Protein AF-A0A7V3V056-F1 (afdb_monomer)

Structure (mmCIF, N/CA/C/O backbone):
data_AF-A0A7V3V056-F1
#
_entry.id   AF-A0A7V3V056-F1
#
loop_
_atom_site.group_PDB
_atom_site.id
_atom_site.typ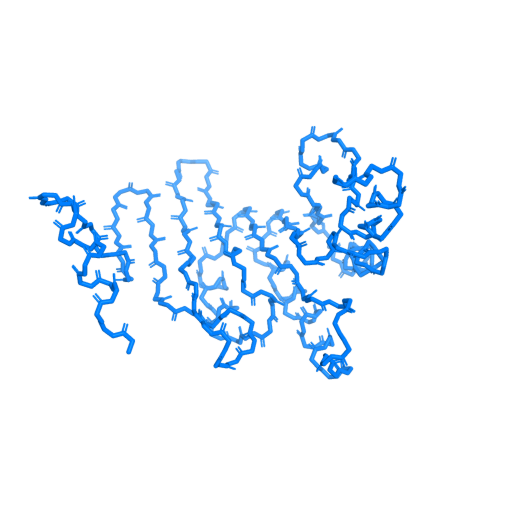e_symbol
_atom_site.label_atom_id
_atom_site.label_alt_id
_atom_site.label_comp_id
_atom_site.label_asym_id
_atom_site.label_entity_id
_atom_site.label_seq_id
_atom_site.pdbx_PDB_ins_code
_atom_site.Cartn_x
_atom_site.Cartn_y
_atom_site.Cartn_z
_atom_site.occupancy
_atom_site.B_iso_or_equiv
_atom_site.auth_seq_id
_atom_site.auth_comp_id
_atom_site.auth_asym_id
_atom_site.auth_atom_id
_atom_site.pdbx_PDB_model_num
ATOM 1 N N . MET A 1 1 ? -5.177 26.235 -9.710 1.00 52.81 1 MET A N 1
ATOM 2 C CA . MET A 1 1 ? -5.852 24.921 -9.641 1.00 52.81 1 MET A CA 1
ATOM 3 C C . MET A 1 1 ? -7.268 25.001 -9.030 1.00 52.81 1 MET A C 1
ATOM 5 O O . MET A 1 1 ? -7.849 23.958 -8.790 1.00 52.81 1 MET A O 1
ATOM 9 N N . ASN A 1 2 ? -7.865 26.197 -8.842 1.00 59.44 2 ASN A N 1
ATOM 10 C CA . ASN A 1 2 ? -9.148 26.345 -8.123 1.00 59.44 2 ASN A CA 1
ATOM 11 C C . ASN A 1 2 ? -10.426 26.234 -8.976 1.00 59.44 2 ASN A C 1
ATOM 13 O O . ASN A 1 2 ? -11.446 25.851 -8.425 1.00 59.44 2 ASN A O 1
ATOM 17 N N . TYR A 1 3 ? -10.397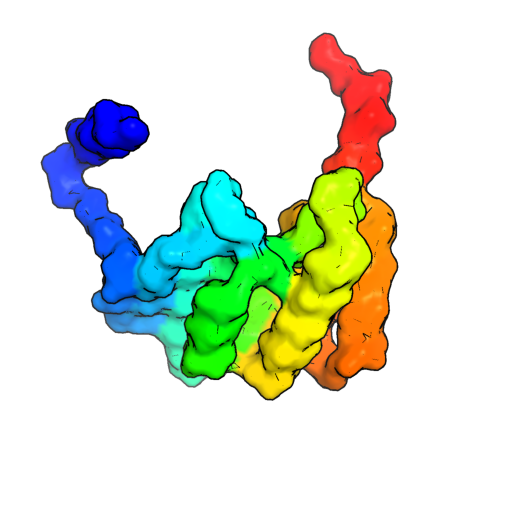 26.513 -10.285 1.00 58.00 3 TYR A N 1
ATOM 18 C CA . TYR A 1 3 ? -11.632 26.595 -11.090 1.00 58.00 3 TYR A CA 1
ATOM 19 C C . TYR A 1 3 ? -12.376 25.258 -11.243 1.00 58.00 3 TYR A C 1
ATOM 21 O O . TYR A 1 3 ? -13.578 25.191 -11.011 1.00 58.00 3 TYR A O 1
ATOM 29 N N . ARG A 1 4 ? -11.660 24.166 -11.542 1.00 74.75 4 ARG A N 1
ATOM 30 C CA . ARG A 1 4 ? -12.299 22.861 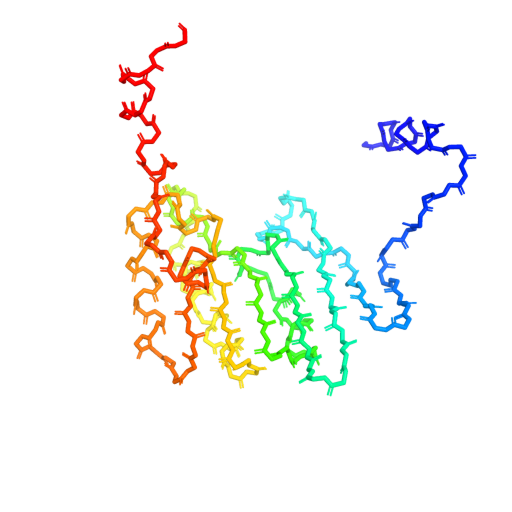-11.793 1.00 74.75 4 ARG A CA 1
ATOM 31 C C . ARG A 1 4 ? -12.878 22.201 -10.544 1.00 74.75 4 ARG A C 1
ATOM 33 O O . ARG A 1 4 ? -13.859 21.480 -10.650 1.00 74.75 4 ARG A O 1
ATOM 40 N N . TYR A 1 5 ? -12.283 22.435 -9.372 1.00 75.69 5 TYR A N 1
ATOM 41 C CA . TYR A 1 5 ? -12.834 21.934 -8.111 1.00 75.69 5 TYR A CA 1
ATOM 42 C C . TYR A 1 5 ? -14.157 22.631 -7.786 1.00 75.69 5 TYR A C 1
ATOM 44 O O . TYR A 1 5 ? -15.132 21.954 -7.486 1.00 75.69 5 TYR A O 1
ATOM 52 N N . SER A 1 6 ? -14.220 23.962 -7.903 1.00 75.44 6 SER A N 1
ATOM 53 C CA . SER A 1 6 ? -15.468 24.700 -7.679 1.00 75.44 6 SER A CA 1
ATOM 54 C C . SER A 1 6 ? -16.556 24.348 -8.692 1.00 75.44 6 SER A C 1
ATOM 56 O O . SER A 1 6 ? -17.706 24.223 -8.295 1.00 75.44 6 SER A O 1
ATOM 58 N N . GLU A 1 7 ? -16.204 24.149 -9.967 1.00 82.38 7 GLU A N 1
ATOM 59 C CA . GLU A 1 7 ? -17.145 23.682 -10.998 1.00 82.38 7 GLU A CA 1
ATOM 60 C C . GLU A 1 7 ? -17.661 22.278 -10.674 1.00 82.38 7 GLU A C 1
ATOM 62 O O . GLU A 1 7 ? -18.866 22.070 -10.638 1.00 82.38 7 GLU A O 1
ATOM 67 N N . PHE A 1 8 ? -16.766 21.339 -10.342 1.00 80.31 8 PHE A N 1
ATOM 68 C CA . PHE A 1 8 ? -17.156 19.993 -9.922 1.00 80.31 8 PHE A CA 1
ATOM 69 C C . PHE A 1 8 ? -18.081 20.033 -8.708 1.00 80.31 8 PHE A C 1
ATOM 71 O O . PHE A 1 8 ? -19.100 19.363 -8.710 1.00 80.31 8 PHE A O 1
ATOM 78 N N . VAL A 1 9 ? -17.767 20.842 -7.692 1.00 79.38 9 VAL A N 1
ATOM 79 C CA . VAL A 1 9 ? -18.612 20.983 -6.500 1.00 79.38 9 VAL A CA 1
ATOM 80 C C . VAL A 1 9 ? -19.978 21.575 -6.840 1.00 79.38 9 VAL A C 1
ATOM 82 O O . VAL A 1 9 ? -20.977 21.131 -6.285 1.00 79.38 9 VAL A O 1
ATOM 85 N N . ALA A 1 10 ? -20.033 22.538 -7.762 1.00 80.81 10 ALA A N 1
ATOM 86 C CA . ALA A 1 10 ? -21.275 23.177 -8.184 1.00 80.81 10 ALA A CA 1
ATOM 87 C C . ALA A 1 10 ? -22.236 22.221 -8.917 1.00 80.81 10 ALA A C 1
ATOM 89 O O . ALA A 1 10 ? -23.445 22.437 -8.857 1.00 80.81 10 ALA A O 1
ATOM 90 N N . GLU A 1 11 ? -21.732 21.148 -9.541 1.00 84.88 11 GLU A N 1
ATOM 91 C CA . GLU A 1 11 ? -22.566 20.082 -10.125 1.00 84.88 11 GLU A CA 1
ATOM 92 C C . GLU A 1 11 ? -23.304 19.251 -9.057 1.00 84.88 11 GLU A C 1
ATOM 94 O O . GLU A 1 11 ? -24.318 18.613 -9.346 1.00 84.88 11 GLU A O 1
ATOM 99 N N . PHE A 1 12 ? -22.841 19.259 -7.801 1.00 80.44 12 PHE A N 1
ATOM 100 C CA . PHE A 1 12 ? -23.492 18.539 -6.707 1.00 80.44 12 PHE A CA 1
ATOM 101 C C . PHE A 1 12 ? -24.327 19.500 -5.861 1.00 80.44 12 PHE A C 1
ATOM 103 O O . PHE A 1 12 ? -23.816 20.289 -5.072 1.00 80.44 12 PHE A O 1
ATOM 110 N N . ALA A 1 13 ? -25.649 19.377 -5.971 1.00 63.03 13 ALA A N 1
ATOM 111 C CA . ALA A 1 13 ? -26.617 20.344 -5.456 1.00 63.03 13 ALA A CA 1
ATOM 112 C C . ALA A 1 13 ? -26.615 20.610 -3.928 1.00 63.03 13 ALA A C 1
ATOM 114 O O . ALA A 1 13 ? -27.355 21.496 -3.509 1.00 63.03 13 ALA A O 1
ATOM 115 N N . SER A 1 14 ? -25.873 19.867 -3.081 1.00 63.09 14 SER A N 1
ATOM 116 C CA . SER A 1 14 ? -25.711 20.158 -1.623 1.00 63.09 14 SER A CA 1
ATOM 117 C C . SER A 1 14 ? -24.950 19.112 -0.774 1.00 63.09 14 SER A C 1
ATOM 119 O O . SER A 1 14 ? -24.905 19.260 0.444 1.00 63.09 14 SER A O 1
ATOM 121 N N . GLN A 1 15 ? -24.354 18.051 -1.334 1.00 69.88 15 GLN A N 1
ATOM 122 C CA . GLN A 1 15 ? -23.966 16.865 -0.533 1.00 69.88 15 GLN A CA 1
ATOM 123 C C . GLN A 1 15 ? -22.477 16.485 -0.568 1.00 69.88 15 GLN A C 1
ATOM 125 O O . GLN A 1 15 ? -22.131 15.332 -0.323 1.00 69.88 15 GLN A O 1
ATOM 130 N N . ILE A 1 16 ? -21.573 17.420 -0.866 1.00 80.38 16 ILE A N 1
ATOM 131 C CA . ILE A 1 16 ? -20.137 17.112 -0.797 1.00 80.38 16 ILE A CA 1
ATOM 132 C C . ILE A 1 16 ? -19.645 17.279 0.637 1.00 80.38 16 ILE A C 1
ATOM 134 O O . ILE A 1 16 ? -19.592 18.386 1.169 1.00 80.38 16 ILE A O 1
ATOM 138 N N . ILE A 1 17 ? -19.241 16.161 1.235 1.00 83.50 17 ILE A N 1
ATOM 139 C CA . ILE A 1 17 ? -18.534 16.127 2.513 1.00 83.50 17 ILE A CA 1
ATOM 140 C C . ILE A 1 17 ? -17.037 16.235 2.226 1.00 83.50 17 ILE A C 1
ATOM 142 O O . ILE A 1 17 ? -16.478 15.465 1.443 1.00 83.50 17 ILE A O 1
ATOM 146 N N . ILE A 1 18 ? -16.377 17.198 2.866 1.00 87.12 18 ILE A N 1
ATOM 147 C CA . ILE A 1 18 ? -14.922 17.325 2.802 1.00 87.12 18 ILE A CA 1
ATOM 148 C C . ILE A 1 18 ? -14.308 16.293 3.742 1.00 87.12 18 ILE A C 1
ATOM 150 O O . ILE A 1 18 ? -14.462 16.387 4.954 1.00 87.12 18 ILE A O 1
ATOM 154 N N . ALA A 1 19 ? -13.601 15.320 3.169 1.00 91.12 19 ALA A N 1
ATOM 155 C CA . ALA A 1 19 ? -13.035 14.201 3.915 1.00 91.12 19 ALA A CA 1
ATOM 156 C C . ALA A 1 19 ? -11.646 14.477 4.538 1.00 91.12 19 ALA A C 1
ATOM 158 O O . ALA A 1 19 ? -11.123 13.614 5.230 1.00 91.12 19 ALA A O 1
ATOM 159 N N . ASP A 1 20 ? -11.024 15.649 4.333 1.00 93.19 20 ASP A N 1
ATOM 160 C CA . ASP A 1 20 ? -9.742 15.999 4.984 1.00 93.19 20 ASP A CA 1
ATOM 161 C C . ASP A 1 20 ? -9.893 15.957 6.510 1.00 93.19 20 ASP A C 1
ATOM 163 O O . ASP A 1 20 ? -10.601 16.787 7.084 1.00 93.19 20 ASP A O 1
ATOM 167 N N . ARG A 1 21 ? -9.232 14.981 7.152 1.00 94.88 21 ARG A N 1
ATOM 168 C CA . ARG A 1 21 ? -9.303 14.735 8.606 1.00 94.88 21 ARG A CA 1
ATOM 169 C C . ARG A 1 21 ? -10.726 14.528 9.125 1.00 94.88 21 ARG A C 1
ATOM 171 O O . ARG A 1 21 ? -11.023 14.844 10.277 1.00 94.88 21 ARG A O 1
ATOM 178 N N . HIS A 1 22 ? -11.610 14.026 8.274 1.00 95.44 22 HIS A N 1
ATOM 179 C CA . HIS A 1 22 ? -12.988 13.765 8.648 1.00 95.44 22 HIS A CA 1
ATOM 180 C C . HIS A 1 22 ? -13.123 12.426 9.375 1.00 95.44 22 HIS A C 1
ATOM 182 O O . HIS A 1 22 ? -12.449 11.454 9.030 1.00 95.44 22 HIS A O 1
ATOM 188 N N . THR A 1 23 ? -14.042 12.360 10.337 1.00 96.00 23 THR A N 1
ATOM 189 C CA . THR A 1 23 ? -14.333 11.140 11.093 1.00 96.00 23 THR A CA 1
ATOM 190 C C . THR A 1 23 ? -15.837 10.975 11.260 1.00 96.00 23 THR A C 1
ATOM 192 O O . THR A 1 23 ? -16.522 11.893 11.706 1.00 96.00 23 THR A O 1
ATOM 195 N N . GLU A 1 24 ? -16.330 9.775 10.974 1.00 94.50 24 GLU A N 1
ATOM 196 C CA . GLU A 1 24 ? -17.685 9.306 11.273 1.00 94.50 24 GLU A CA 1
ATOM 197 C C . GLU A 1 24 ? -17.607 7.966 12.026 1.00 94.50 24 GLU A C 1
ATOM 199 O O . GLU A 1 24 ? -16.544 7.340 12.068 1.00 94.50 24 GLU A O 1
ATOM 204 N N . PRO A 1 25 ? -18.695 7.481 12.651 1.00 95.44 25 PRO A N 1
ATOM 205 C CA . PRO A 1 25 ? -18.686 6.171 13.294 1.00 95.44 25 PRO A CA 1
ATOM 206 C C . PRO A 1 25 ? -18.204 5.060 12.343 1.00 95.44 25 PRO A C 1
ATOM 208 O O . PRO A 1 25 ? -18.856 4.746 11.353 1.00 95.44 25 PRO A O 1
ATOM 211 N N . GLY A 1 26 ? -17.049 4.467 12.657 1.00 96.62 26 GLY A N 1
ATOM 212 C CA . GLY A 1 26 ? -16.428 3.396 11.869 1.00 96.62 26 GLY A CA 1
ATOM 213 C C . GLY A 1 26 ? -15.592 3.849 10.664 1.00 96.62 26 GLY A C 1
ATOM 214 O O . GLY A 1 26 ? -15.007 2.994 10.002 1.00 96.62 26 GLY A O 1
ATOM 215 N N . LEU A 1 27 ? -15.483 5.156 10.396 1.00 97.31 27 LEU A N 1
ATOM 216 C CA . LEU A 1 27 ? -14.710 5.724 9.286 1.00 97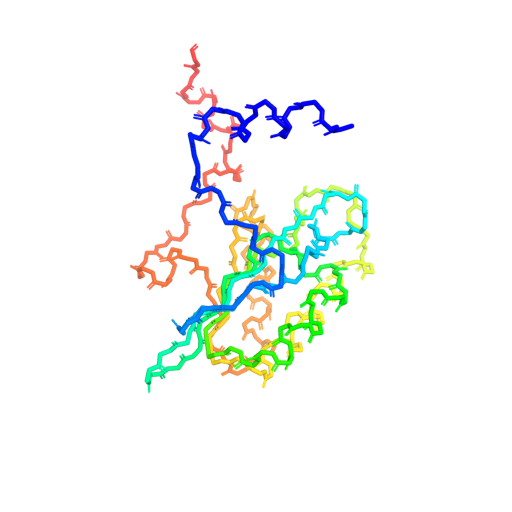.31 27 LEU A CA 1
ATOM 217 C C . LEU A 1 27 ? -13.840 6.896 9.750 1.00 97.31 27 LEU A C 1
ATOM 219 O O . LEU A 1 27 ? -14.329 7.861 10.325 1.00 97.31 27 LEU A O 1
ATOM 223 N N . GLU A 1 28 ? -12.550 6.854 9.446 1.00 98.06 28 GLU A N 1
ATOM 224 C CA . GLU A 1 28 ? -11.607 7.943 9.705 1.00 98.06 28 GLU A CA 1
ATOM 225 C C . GLU A 1 28 ? -10.783 8.198 8.439 1.00 98.06 28 GLU A C 1
ATOM 227 O O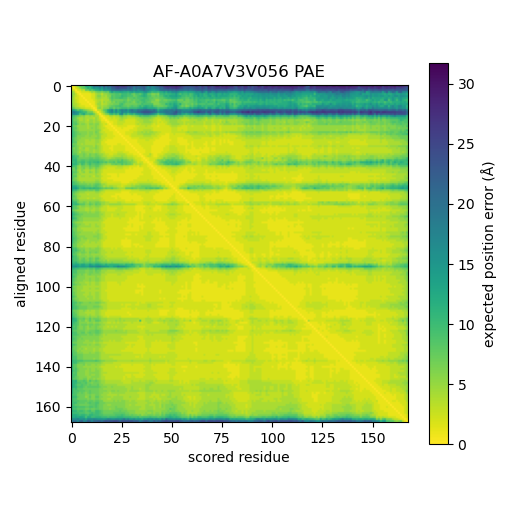 . GLU A 1 28 ? -10.242 7.272 7.834 1.00 98.06 28 GLU A O 1
ATOM 232 N N . PHE A 1 29 ? -10.689 9.453 8.018 1.00 98.12 29 PHE A N 1
ATOM 233 C CA . PHE A 1 29 ? -9.929 9.866 6.844 1.00 98.12 29 PHE A CA 1
ATOM 234 C C . PHE A 1 29 ? -8.670 10.617 7.273 1.00 98.12 29 PHE A C 1
ATOM 236 O O . PHE A 1 29 ? -8.676 11.394 8.230 1.00 98.12 29 PHE A O 1
ATOM 243 N N . SER A 1 30 ? -7.565 10.404 6.562 1.00 97.69 30 SER A N 1
ATOM 244 C CA . SER A 1 30 ? -6.323 11.123 6.845 1.00 97.69 30 SER A CA 1
ATOM 245 C C . SER A 1 30 ? -6.419 12.599 6.437 1.00 97.69 30 SER A C 1
ATOM 247 O O . SER A 1 30 ? -7.329 13.021 5.725 1.00 97.69 30 SER A O 1
ATOM 249 N N . ALA A 1 31 ? -5.422 13.399 6.815 1.00 96.25 31 ALA A N 1
ATOM 250 C CA . ALA A 1 31 ? -5.116 14.596 6.032 1.00 96.25 31 ALA A CA 1
ATOM 251 C C . ALA A 1 31 ? -4.633 14.190 4.621 1.00 96.25 31 ALA A C 1
ATOM 253 O O . ALA A 1 31 ? -4.182 13.050 4.447 1.00 96.25 31 ALA A O 1
ATOM 254 N N . PRO A 1 32 ? -4.661 15.083 3.616 1.00 95.88 32 PRO A N 1
ATOM 255 C CA . PRO A 1 32 ? -4.000 14.839 2.342 1.00 95.88 32 PRO A CA 1
ATOM 256 C C . PRO A 1 32 ? -2.520 14.502 2.561 1.00 95.88 32 PRO A C 1
ATOM 258 O O . PRO A 1 32 ? -1.765 15.307 3.109 1.00 95.88 32 PRO A O 1
ATOM 261 N N . VAL A 1 33 ? -2.102 13.315 2.125 1.00 96.44 33 VAL A N 1
ATOM 262 C CA . VAL A 1 33 ? -0.706 12.860 2.193 1.00 96.44 33 VAL A CA 1
ATOM 263 C C . VAL A 1 33 ? -0.115 12.748 0.788 1.00 96.44 33 VAL A C 1
ATOM 265 O O . VAL A 1 33 ? -0.869 12.547 -0.163 1.00 96.44 33 VAL A O 1
ATOM 268 N N . PRO A 1 34 ? 1.210 12.881 0.608 1.00 96.38 34 PRO A N 1
ATOM 269 C CA . PRO A 1 34 ? 1.830 12.766 -0.711 1.00 96.38 34 PRO A CA 1
ATOM 270 C C . PRO A 1 34 ? 1.538 11.432 -1.417 1.00 96.38 34 PRO A C 1
ATOM 272 O O . PRO A 1 34 ? 1.603 10.363 -0.809 1.00 96.38 34 PRO A O 1
ATOM 275 N N . HIS A 1 35 ? 1.267 11.501 -2.723 1.00 95.25 35 HIS A N 1
ATOM 276 C CA . HIS A 1 35 ? 1.153 10.348 -3.626 1.00 95.25 35 HIS A CA 1
ATOM 277 C C . HIS A 1 35 ? 2.551 9.791 -3.968 1.00 95.25 35 HIS A C 1
ATOM 279 O O . HIS A 1 35 ? 3.026 9.898 -5.095 1.00 95.25 35 HIS A O 1
ATOM 285 N N . GLY A 1 36 ? 3.262 9.271 -2.967 1.00 92.94 36 GLY A N 1
ATOM 286 C CA . GLY A 1 36 ? 4.676 8.921 -3.094 1.00 92.94 36 GLY A CA 1
ATOM 287 C C . GLY A 1 36 ? 5.590 10.099 -2.781 1.00 92.94 36 GLY A C 1
ATOM 288 O O . GLY A 1 36 ? 5.504 10.665 -1.698 1.00 92.94 36 GLY A O 1
ATOM 289 N N . GLU A 1 37 ? 6.503 10.460 -3.682 1.00 91.69 37 GLU A N 1
ATOM 290 C CA . GLU A 1 37 ? 7.387 11.613 -3.448 1.00 91.69 37 GLU A CA 1
ATOM 291 C C . GLU A 1 37 ? 6.605 12.939 -3.348 1.00 91.69 37 GLU A C 1
ATOM 293 O O . GLU A 1 37 ? 5.537 13.087 -3.955 1.00 91.69 37 GLU A O 1
ATOM 298 N N . PRO A 1 38 ? 7.129 13.945 -2.621 1.00 87.12 38 PRO A N 1
ATOM 299 C CA . PRO A 1 38 ? 6.539 15.275 -2.590 1.00 87.12 38 PRO A CA 1
ATOM 300 C C . PRO A 1 38 ? 6.318 15.850 -3.996 1.00 87.12 38 PRO A C 1
ATOM 302 O O . PRO A 1 38 ? 7.069 15.580 -4.932 1.00 87.12 38 PRO A O 1
ATOM 305 N N . HIS A 1 39 ? 5.295 16.697 -4.121 1.00 86.38 39 HIS A N 1
ATOM 306 C CA . HIS A 1 39 ? 4.922 17.402 -5.357 1.00 86.38 39 HIS A CA 1
ATOM 307 C C . HIS A 1 39 ? 4.340 16.535 -6.492 1.00 86.38 39 HIS A C 1
ATOM 309 O O . HIS A 1 39 ? 4.102 17.062 -7.576 1.00 86.38 39 HIS A O 1
ATOM 315 N N . GLN A 1 40 ? 4.022 15.257 -6.250 1.00 85.38 40 GLN A N 1
ATOM 316 C CA . GLN A 1 40 ? 3.317 14.383 -7.211 1.00 85.38 40 GLN A CA 1
ATOM 317 C C . GLN A 1 40 ? 1.789 14.344 -7.019 1.00 85.38 40 GLN A C 1
ATOM 319 O O . GLN A 1 40 ? 1.100 13.488 -7.568 1.00 85.38 40 GLN A O 1
ATOM 324 N N . GLY A 1 41 ? 1.251 15.291 -6.24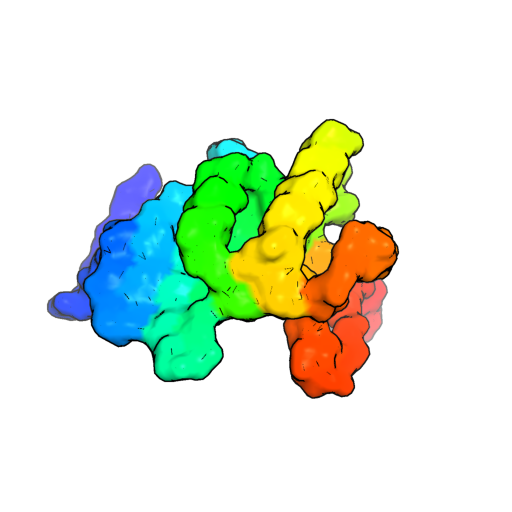8 1.00 91.94 41 GLY A N 1
ATOM 325 C CA . GLY A 1 41 ? -0.141 15.294 -5.804 1.00 91.94 41 GLY A CA 1
ATOM 326 C C . GLY A 1 41 ? -0.311 14.648 -4.431 1.00 91.94 41 GLY A C 1
ATOM 327 O O . GLY A 1 41 ? 0.660 14.255 -3.778 1.00 91.94 41 GLY A O 1
ATOM 328 N N . THR A 1 42 ? -1.557 14.589 -3.976 1.00 94.88 42 THR A N 1
ATOM 329 C CA . THR A 1 42 ? -1.920 14.038 -2.672 1.00 94.88 42 THR A CA 1
ATOM 330 C C . THR A 1 42 ? -3.053 13.031 -2.793 1.00 94.88 42 THR A C 1
ATOM 332 O O . THR A 1 42 ? -3.861 13.087 -3.719 1.00 94.88 42 THR A O 1
ATOM 335 N N . VAL A 1 43 ? -3.105 12.114 -1.834 1.00 95.81 43 VAL A N 1
ATOM 336 C CA . VAL A 1 43 ? -4.171 11.128 -1.658 1.00 95.81 43 VAL A CA 1
ATOM 337 C C . VAL A 1 43 ? -4.751 11.243 -0.252 1.00 95.81 43 VAL A C 1
ATOM 339 O O . VAL A 1 43 ? -4.090 11.732 0.668 1.00 95.81 43 VAL A O 1
ATOM 342 N N . LEU A 1 44 ? -5.989 10.787 -0.089 1.00 97.00 44 LEU A N 1
ATOM 343 C CA . LEU A 1 44 ? -6.600 10.562 1.217 1.00 97.00 44 LEU A CA 1
ATOM 344 C C . LEU A 1 44 ? -6.569 9.066 1.515 1.00 97.00 44 LEU A C 1
ATOM 346 O O . LEU A 1 44 ? -6.995 8.255 0.694 1.00 97.00 44 LEU A O 1
ATOM 350 N N . MET A 1 45 ? -6.072 8.709 2.693 1.00 98.31 45 MET A N 1
ATOM 351 C CA . MET A 1 45 ? -6.169 7.350 3.211 1.00 98.31 45 MET A CA 1
ATOM 352 C C . MET A 1 45 ? -7.473 7.219 3.991 1.00 98.31 45 MET A C 1
ATOM 354 O O . MET A 1 45 ? -7.909 8.168 4.644 1.00 98.31 45 MET A O 1
ATOM 358 N N . THR A 1 46 ? -8.082 6.041 3.932 1.00 98.38 46 THR A N 1
ATOM 359 C CA . THR A 1 46 ? -9.340 5.745 4.622 1.00 98.38 46 THR A CA 1
ATOM 360 C C . THR A 1 46 ? -9.124 4.590 5.582 1.00 98.38 46 THR A C 1
ATOM 362 O O . THR A 1 46 ? -8.704 3.509 5.169 1.00 98.38 46 THR A O 1
ATOM 365 N N . LYS A 1 47 ? -9.422 4.818 6.856 1.00 98.56 47 LYS A N 1
ATOM 366 C CA . LYS A 1 47 ? -9.461 3.815 7.912 1.00 98.56 47 LYS A CA 1
ATOM 367 C C . LYS A 1 47 ? -10.906 3.434 8.177 1.00 98.56 47 LYS A C 1
ATOM 369 O O . LYS A 1 47 ? -11.747 4.282 8.451 1.00 98.56 47 LYS A O 1
ATOM 374 N N . ILE A 1 48 ? -11.165 2.140 8.115 1.00 98.56 48 ILE A N 1
ATOM 375 C CA . ILE A 1 48 ? -12.450 1.511 8.378 1.00 98.56 48 ILE A CA 1
ATOM 376 C C . ILE A 1 48 ? -12.270 0.673 9.640 1.00 98.56 48 ILE A C 1
ATOM 378 O O . ILE A 1 48 ? -11.338 -0.124 9.729 1.00 98.56 48 ILE A O 1
ATOM 382 N N . THR A 1 49 ? -13.111 0.893 10.644 1.00 98.19 49 THR A N 1
ATOM 383 C CA . THR A 1 49 ? -13.057 0.173 11.923 1.00 98.19 49 THR A CA 1
ATOM 384 C C . THR A 1 49 ? -14.419 -0.405 12.252 1.00 98.19 49 THR A C 1
ATOM 386 O O . THR A 1 49 ? -15.418 0.312 12.247 1.00 98.19 49 THR A O 1
ATOM 389 N N . ASP A 1 50 ? -14.448 -1.688 12.588 1.00 95.44 50 ASP A N 1
ATOM 390 C CA . ASP A 1 50 ? -15.635 -2.358 13.103 1.00 95.44 50 ASP A CA 1
ATOM 391 C C . ASP A 1 50 ? -15.301 -3.208 14.341 1.00 95.44 50 ASP A C 1
ATOM 393 O O . ASP A 1 50 ? -14.246 -3.064 14.959 1.00 95.44 50 ASP A O 1
ATOM 397 N N . GLN A 1 51 ? -16.228 -4.078 14.748 1.00 94.06 51 GLN A N 1
ATOM 398 C CA . GLN A 1 51 ? -16.045 -4.957 15.909 1.00 94.06 51 GLN A CA 1
ATOM 399 C C . GLN A 1 51 ? -14.959 -6.026 15.698 1.00 94.06 51 GLN A C 1
ATOM 401 O O . GLN A 1 51 ? -14.514 -6.645 16.662 1.00 94.06 51 GLN A O 1
ATOM 406 N N . THR A 1 52 ? -14.570 -6.280 14.449 1.00 93.50 52 THR A N 1
ATOM 407 C CA . THR A 1 52 ? -13.657 -7.355 14.050 1.00 93.50 52 THR A CA 1
ATOM 408 C C . THR A 1 52 ? -12.229 -6.865 13.849 1.00 93.50 52 THR A C 1
ATOM 410 O O . THR A 1 52 ? -11.293 -7.644 14.043 1.00 93.50 52 THR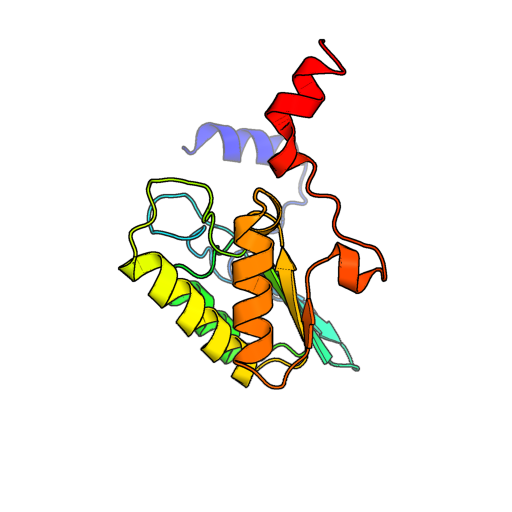 A O 1
ATOM 413 N N . GLY A 1 53 ? -12.047 -5.585 13.511 1.00 97.12 53 GLY A N 1
ATOM 414 C CA . GLY A 1 53 ? -10.725 -4.990 13.386 1.00 97.12 53 GLY A CA 1
ATOM 415 C C . GLY A 1 53 ? -10.683 -3.689 12.595 1.00 97.12 53 GLY A C 1
ATOM 416 O O . GLY A 1 53 ? -11.681 -2.990 12.411 1.00 97.12 53 GLY A O 1
ATOM 417 N N . VAL A 1 54 ? -9.473 -3.371 12.142 1.00 98.56 54 VAL A N 1
ATOM 418 C CA . VAL A 1 54 ? -9.130 -2.152 11.414 1.00 98.56 54 VAL A CA 1
ATOM 419 C C . VAL A 1 54 ? -8.622 -2.506 10.018 1.00 98.56 54 VAL A C 1
ATOM 421 O O . VAL A 1 54 ? -7.586 -3.154 9.857 1.00 98.56 54 VAL A O 1
ATOM 424 N N . PHE A 1 55 ? -9.316 -2.023 8.994 1.00 98.62 55 PHE A N 1
ATOM 425 C CA . PHE A 1 55 ? -8.847 -2.039 7.613 1.00 98.62 55 PHE A CA 1
ATOM 426 C C . PHE A 1 55 ? -8.450 -0.628 7.191 1.00 98.62 55 PHE A C 1
ATOM 428 O O . PHE A 1 55 ? -9.176 0.329 7.445 1.00 98.62 55 PHE A O 1
ATOM 435 N N . VAL A 1 56 ? -7.311 -0.483 6.519 1.00 98.75 56 VAL A N 1
ATOM 436 C CA . VAL A 1 56 ? -6.901 0.800 5.946 1.00 98.75 56 VAL A CA 1
ATOM 437 C C . VAL A 1 56 ? -6.648 0.655 4.455 1.00 98.75 56 VAL A C 1
ATOM 439 O O . VAL A 1 56 ? -5.792 -0.122 4.031 1.00 98.75 56 VAL A O 1
ATOM 442 N N . HIS A 1 57 ? -7.347 1.469 3.666 1.00 98.62 57 HIS A N 1
ATOM 443 C CA . HIS A 1 57 ? -7.032 1.708 2.266 1.00 98.62 57 HIS A CA 1
ATOM 444 C C . HIS A 1 57 ? -6.184 2.977 2.145 1.00 98.62 57 HIS A C 1
ATOM 446 O O . HIS A 1 57 ? -6.670 4.093 2.331 1.00 98.62 57 HIS A O 1
ATOM 452 N N . ALA A 1 58 ? -4.908 2.802 1.817 1.00 98.06 58 ALA A N 1
ATOM 453 C CA . ALA A 1 58 ? -3.920 3.869 1.679 1.00 98.06 58 ALA A CA 1
ATOM 454 C C . ALA A 1 58 ? -3.309 3.929 0.272 1.00 98.06 58 ALA A C 1
ATOM 456 O O . ALA A 1 58 ? -2.286 4.572 0.047 1.00 98.06 58 ALA A O 1
ATOM 457 N N . SER A 1 59 ? -3.920 3.259 -0.702 1.00 95.19 59 SER A N 1
ATOM 458 C CA . SER A 1 59 ? -3.519 3.414 -2.094 1.00 95.19 59 SER A CA 1
ATOM 459 C C . SER A 1 59 ? -3.868 4.834 -2.579 1.00 95.19 59 SER A C 1
ATOM 461 O O . SER A 1 59 ? -4.980 5.297 -2.345 1.00 95.19 59 SER A O 1
ATOM 463 N N . ASP A 1 60 ? -2.966 5.594 -3.203 1.00 95.31 60 ASP A N 1
ATOM 464 C CA . ASP A 1 60 ? -1.672 5.184 -3.766 1.00 95.31 60 ASP A CA 1
ATOM 465 C C . ASP A 1 60 ? -0.458 5.888 -3.102 1.00 95.31 60 ASP A C 1
ATOM 467 O O . ASP A 1 60 ? 0.246 6.655 -3.746 1.00 95.31 60 ASP A O 1
ATOM 471 N N . ILE A 1 61 ? -0.141 5.658 -1.823 1.00 96.69 61 ILE A N 1
ATOM 472 C CA . ILE A 1 61 ? 0.998 6.357 -1.164 1.00 96.69 61 ILE A CA 1
ATOM 473 C C . ILE A 1 61 ? 2.409 5.950 -1.648 1.00 96.69 61 ILE A C 1
ATOM 475 O O . ILE A 1 61 ? 3.400 6.544 -1.222 1.00 96.69 61 ILE A O 1
ATOM 479 N N . GLN A 1 62 ? 2.532 4.909 -2.481 1.00 96.94 62 GLN A N 1
ATOM 480 C CA . GLN A 1 62 ? 3.780 4.380 -3.072 1.00 96.94 62 GLN A CA 1
ATOM 481 C C . GLN A 1 62 ? 4.900 3.982 -2.088 1.00 96.94 62 GLN A C 1
ATOM 483 O O . GLN A 1 62 ? 5.986 3.600 -2.521 1.00 96.94 62 GLN A O 1
ATOM 488 N N . LEU A 1 63 ? 4.660 4.069 -0.775 1.00 98.00 63 LEU A N 1
ATOM 489 C CA . LEU A 1 63 ? 5.620 3.830 0.310 1.00 98.00 63 LEU A CA 1
ATOM 490 C C . LEU A 1 63 ? 6.830 4.779 0.339 1.00 98.00 63 LEU A C 1
ATOM 492 O O . LEU A 1 63 ? 7.831 4.496 0.997 1.00 98.00 63 LEU A O 1
ATOM 496 N N . LEU A 1 64 ? 6.760 5.917 -0.353 1.00 96.94 64 LEU A N 1
ATOM 497 C CA . LEU A 1 64 ? 7.915 6.802 -0.534 1.00 96.94 64 LEU A CA 1
ATOM 498 C C . LEU A 1 64 ? 7.954 7.988 0.431 1.00 96.94 64 LEU A C 1
ATOM 500 O O . LEU A 1 64 ? 8.966 8.681 0.446 1.00 96.94 64 LEU A O 1
ATOM 504 N N . ASN A 1 65 ? 6.921 8.222 1.242 1.00 96.81 65 ASN A N 1
ATOM 505 C CA . ASN A 1 65 ? 6.843 9.403 2.100 1.00 96.81 65 ASN A CA 1
ATOM 506 C C . ASN A 1 65 ? 6.503 9.073 3.554 1.00 96.81 65 ASN A C 1
ATOM 508 O O . ASN A 1 65 ? 5.502 8.421 3.839 1.00 96.81 65 ASN A O 1
ATOM 512 N N . GLU A 1 66 ? 7.320 9.587 4.471 1.00 96.25 66 GLU A N 1
ATOM 513 C CA . GLU A 1 66 ? 7.218 9.306 5.905 1.00 96.25 66 GLU A CA 1
ATOM 514 C C . GLU A 1 66 ? 5.929 9.833 6.540 1.00 96.25 66 GLU A C 1
ATOM 516 O O . GLU A 1 66 ? 5.437 9.216 7.477 1.00 96.25 66 GLU A O 1
ATOM 521 N N . THR A 1 67 ? 5.319 10.907 6.027 1.00 96.38 67 THR A N 1
ATOM 522 C CA . THR A 1 67 ? 4.046 11.413 6.567 1.00 96.38 67 THR A CA 1
ATOM 523 C C . THR A 1 67 ? 2.944 10.361 6.451 1.00 96.38 67 THR A C 1
ATOM 525 O O . THR A 1 67 ? 2.211 10.132 7.412 1.00 96.38 67 THR A O 1
ATOM 528 N N . ALA A 1 68 ? 2.852 9.683 5.302 1.00 97.31 68 ALA A N 1
ATOM 529 C CA . ALA A 1 68 ? 1.889 8.602 5.108 1.00 97.31 68 ALA A CA 1
ATOM 530 C C . ALA A 1 68 ? 2.217 7.389 5.992 1.00 97.31 68 ALA A C 1
ATOM 532 O O . ALA A 1 68 ? 1.332 6.848 6.651 1.00 97.31 68 ALA A O 1
ATOM 533 N N . ILE A 1 69 ? 3.494 6.998 6.057 1.00 98.44 69 ILE A N 1
ATOM 534 C CA . ILE A 1 69 ? 3.942 5.863 6.877 1.00 98.44 69 ILE A CA 1
ATOM 535 C C . ILE A 1 69 ? 3.652 6.104 8.359 1.00 98.44 69 ILE A C 1
ATOM 537 O O . ILE A 1 69 ? 3.060 5.249 9.008 1.00 98.44 69 ILE A O 1
ATOM 541 N N . ASN A 1 70 ? 3.975 7.285 8.883 1.00 98.19 70 ASN A N 1
ATOM 542 C CA . ASN A 1 70 ? 3.746 7.636 10.282 1.00 98.19 70 ASN A CA 1
ATOM 543 C C . ASN A 1 70 ? 2.257 7.616 10.643 1.00 98.19 70 ASN A C 1
ATOM 545 O O . ASN A 1 70 ? 1.897 7.107 11.702 1.00 98.19 70 ASN A O 1
ATOM 549 N N . ALA A 1 71 ? 1.383 8.105 9.758 1.00 97.50 71 ALA A N 1
ATOM 550 C CA . ALA A 1 71 ? -0.060 8.022 9.976 1.00 97.50 71 ALA A CA 1
ATOM 551 C C . ALA A 1 71 ? -0.539 6.561 10.069 1.00 97.50 71 ALA A C 1
ATOM 553 O O . ALA A 1 71 ? -1.311 6.216 10.962 1.00 97.50 71 ALA A O 1
ATOM 554 N N . LEU A 1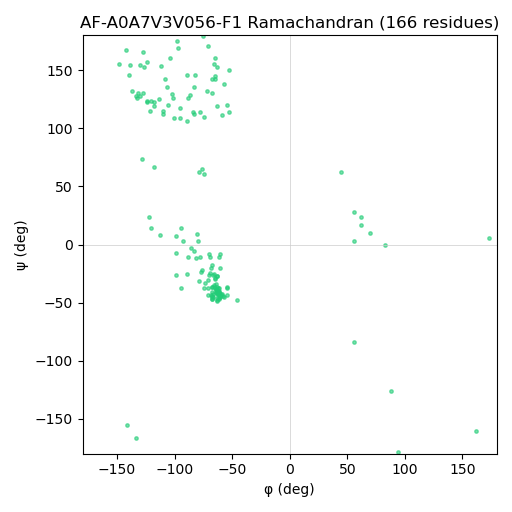 72 ? -0.027 5.680 9.206 1.00 98.50 72 LEU A N 1
ATOM 555 C CA . LEU A 1 72 ? -0.352 4.252 9.233 1.00 98.50 72 LEU A CA 1
ATOM 556 C C . LEU A 1 72 ? 0.187 3.538 10.479 1.00 98.50 72 LEU A C 1
ATOM 558 O O . LEU A 1 72 ? -0.497 2.673 11.026 1.00 98.50 72 LEU A O 1
ATOM 562 N N . LEU A 1 73 ? 1.376 3.919 10.957 1.00 98.44 73 LEU A N 1
ATOM 563 C CA . LEU A 1 73 ? 1.940 3.408 12.210 1.00 98.44 73 LEU A CA 1
ATOM 564 C C . LEU A 1 73 ? 1.092 3.801 13.427 1.00 98.44 73 LEU A C 1
ATOM 566 O O . LEU A 1 73 ? 0.976 3.011 14.357 1.00 98.44 73 LEU A O 1
ATOM 570 N N . VAL A 1 74 ? 0.475 4.987 13.415 1.00 97.69 74 VAL A N 1
ATOM 571 C CA . VAL A 1 74 ? -0.480 5.412 14.455 1.00 97.69 74 VAL A CA 1
ATOM 572 C C . VAL A 1 74 ? -1.791 4.634 14.348 1.00 97.69 74 VAL A C 1
ATOM 574 O O . VAL A 1 74 ? -2.332 4.196 15.362 1.00 97.69 74 VAL A O 1
ATOM 577 N N . TRP A 1 75 ? -2.302 4.444 13.129 1.00 97.88 75 TRP A N 1
ATOM 578 C CA . TRP A 1 75 ? -3.566 3.747 12.889 1.00 97.88 75 TRP A CA 1
ATOM 579 C C . TRP A 1 75 ? -3.528 2.241 13.178 1.00 97.88 75 TRP A C 1
ATOM 581 O O . TRP A 1 75 ? -4.587 1.691 13.466 1.00 97.88 75 TRP A O 1
ATOM 591 N N . GLN A 1 76 ? -2.353 1.599 13.123 1.00 97.88 76 GLN A N 1
ATOM 592 C CA . GLN A 1 76 ? -2.135 0.167 13.410 1.00 97.88 76 GLN A CA 1
ATOM 593 C C . GLN A 1 76 ? -3.185 -0.772 12.769 1.00 97.88 76 GLN A C 1
ATOM 595 O O . GLN A 1 76 ? -3.937 -1.440 13.482 1.00 97.88 76 GLN A O 1
ATOM 600 N N . PRO A 1 77 ? -3.289 -0.808 11.427 1.00 98.38 77 PRO A N 1
ATOM 601 C CA . PRO A 1 77 ? -4.300 -1.611 10.746 1.00 98.38 77 PRO A CA 1
ATOM 602 C C . PRO A 1 77 ? -4.083 -3.118 10.902 1.00 98.38 77 PRO A C 1
ATOM 604 O O . PRO A 1 77 ? -2.972 -3.605 10.750 1.00 98.38 77 PRO A O 1
ATOM 607 N N . ASP A 1 78 ? -5.150 -3.899 11.050 1.00 98.62 78 ASP A N 1
ATOM 608 C CA . ASP A 1 78 ? -5.077 -5.355 10.900 1.00 98.62 78 ASP A CA 1
ATOM 609 C C . ASP A 1 78 ? -4.797 -5.743 9.442 1.00 98.62 78 ASP A C 1
ATOM 611 O O . ASP A 1 78 ? -3.959 -6.607 9.163 1.00 98.62 78 ASP A O 1
ATOM 615 N N . ILE A 1 79 ? -5.485 -5.077 8.511 1.00 98.69 79 ILE A N 1
ATOM 616 C CA . ILE A 1 79 ? -5.340 -5.264 7.068 1.00 98.69 79 ILE A CA 1
ATOM 617 C C . ILE A 1 79 ? -5.011 -3.911 6.436 1.00 98.69 79 ILE A C 1
ATOM 619 O O . ILE A 1 79 ? -5.774 -2.954 6.559 1.00 98.69 79 ILE A O 1
ATOM 623 N N . LEU A 1 80 ? -3.885 -3.837 5.732 1.00 98.81 80 LEU A N 1
ATOM 624 C CA . LEU A 1 80 ? -3.425 -2.623 5.065 1.00 98.81 80 LEU A CA 1
ATOM 625 C C . LEU A 1 80 ? -3.354 -2.834 3.557 1.00 98.81 80 LEU A C 1
ATOM 627 O O . LEU A 1 80 ? -2.624 -3.706 3.102 1.00 98.81 80 LEU A O 1
ATOM 631 N N . PHE A 1 81 ? -4.067 -2.014 2.788 1.00 98.81 81 PHE A N 1
ATOM 632 C CA . PHE A 1 81 ? -3.999 -1.981 1.329 1.00 98.81 81 PHE A CA 1
ATOM 633 C C . PHE A 1 81 ? -3.228 -0.745 0.865 1.00 98.81 81 PHE A C 1
ATOM 635 O O . PHE A 1 81 ? -3.647 0.384 1.119 1.00 98.81 81 PHE A O 1
ATOM 642 N N . VAL A 1 82 ? -2.124 -0.947 0.145 1.00 98.00 82 VAL A N 1
ATOM 643 C CA . VAL A 1 82 ? -1.247 0.123 -0.353 1.00 98.00 82 VAL A CA 1
ATOM 644 C C . VAL A 1 82 ? -0.762 -0.155 -1.778 1.00 98.00 82 VAL A C 1
ATOM 646 O O . VAL A 1 82 ? -0.453 -1.289 -2.145 1.00 98.00 82 VAL A O 1
ATOM 649 N N . ALA A 1 83 ? -0.599 0.898 -2.579 1.00 96.94 83 ALA A N 1
ATOM 650 C CA . ALA A 1 83 ? 0.225 0.816 -3.780 1.00 96.94 83 ALA A CA 1
ATOM 651 C C . ALA A 1 83 ? 1.698 0.735 -3.374 1.00 96.94 83 ALA A C 1
ATOM 653 O O . ALA A 1 83 ? 2.171 1.547 -2.574 1.00 96.94 83 ALA A O 1
ATOM 654 N N . GLY A 1 84 ? 2.439 -0.208 -3.954 1.00 96.75 84 GLY A N 1
ATOM 655 C CA . GLY A 1 84 ? 3.893 -0.226 -3.789 1.00 96.75 84 GLY A CA 1
ATOM 656 C C . GLY A 1 84 ? 4.600 0.847 -4.634 1.00 96.75 84 GLY A C 1
ATOM 657 O O . GLY A 1 84 ? 3.951 1.600 -5.365 1.00 96.75 84 GLY A O 1
ATOM 658 N N . PRO A 1 85 ? 5.937 0.934 -4.564 1.00 97.00 85 PRO A N 1
ATOM 659 C CA . PRO A 1 85 ? 6.696 1.894 -5.361 1.00 97.00 85 PRO A CA 1
ATOM 660 C C . PRO A 1 85 ? 6.584 1.590 -6.870 1.00 97.00 85 PRO A C 1
ATOM 662 O O . PRO A 1 85 ? 6.564 0.416 -7.258 1.00 97.00 85 PRO A O 1
ATOM 665 N N . PRO A 1 86 ? 6.556 2.606 -7.758 1.00 95.50 86 PRO A N 1
ATOM 666 C CA . PRO A 1 86 ? 6.502 2.424 -9.211 1.00 95.50 86 PRO A CA 1
ATOM 667 C C . PRO A 1 86 ? 7.840 1.974 -9.805 1.00 95.50 86 PRO A C 1
ATOM 669 O O . PRO A 1 86 ? 8.400 2.626 -10.674 1.00 95.50 86 PRO A O 1
ATOM 672 N N . ILE A 1 87 ? 8.350 0.819 -9.381 1.00 94.31 87 ILE A N 1
ATOM 673 C CA . ILE A 1 87 ? 9.706 0.327 -9.686 1.00 94.31 87 ILE A CA 1
ATOM 674 C C . ILE A 1 87 ? 10.018 0.103 -11.178 1.00 94.31 87 ILE A C 1
ATOM 676 O O . ILE A 1 87 ? 11.153 -0.191 -11.541 1.00 94.31 87 ILE A O 1
ATOM 680 N N . TYR A 1 88 ? 9.006 0.156 -12.041 1.00 90.06 88 TYR A N 1
ATOM 681 C CA . TYR A 1 88 ? 9.155 0.090 -13.495 1.00 90.06 88 TYR A CA 1
ATOM 682 C C . TYR A 1 88 ? 9.539 1.446 -14.108 1.00 90.06 88 TYR A C 1
ATOM 684 O O . TYR A 1 88 ? 9.893 1.513 -15.285 1.00 90.06 88 TYR A O 1
ATOM 692 N N . LEU A 1 89 ? 9.447 2.522 -13.324 1.00 89.50 89 LEU A N 1
ATOM 693 C CA . LEU A 1 89 ? 9.820 3.871 -13.710 1.00 89.50 89 LEU A CA 1
ATOM 694 C C . LEU A 1 89 ? 11.318 4.109 -13.447 1.00 89.50 89 LEU A C 1
ATOM 696 O O . LEU A 1 89 ? 11.786 3.880 -12.331 1.00 89.50 89 LEU A O 1
ATOM 700 N N . PRO A 1 90 ? 12.083 4.605 -14.438 1.00 84.19 90 PRO A N 1
ATOM 701 C CA . PRO A 1 90 ? 13.526 4.823 -14.300 1.00 84.19 90 PRO A CA 1
ATOM 702 C C . PRO A 1 90 ? 13.902 5.960 -13.335 1.00 84.19 90 PRO A C 1
ATOM 704 O O . PRO A 1 90 ? 15.074 6.123 -13.017 1.00 84.19 90 PRO A O 1
ATOM 707 N N . GLN A 1 91 ? 12.938 6.767 -12.884 1.00 86.69 91 GLN A N 1
ATOM 708 C CA . GLN A 1 91 ? 13.170 7.937 -12.031 1.00 86.69 91 GLN A CA 1
ATOM 709 C C . GLN A 1 91 ? 13.423 7.589 -10.552 1.00 86.69 91 GLN A C 1
ATOM 711 O O . GLN A 1 91 ? 13.812 8.467 -9.784 1.00 86.69 91 GLN A O 1
ATOM 716 N N . LEU A 1 92 ? 13.204 6.336 -10.141 1.00 90.50 92 LEU A N 1
ATOM 717 C CA . LEU A 1 92 ? 13.446 5.881 -8.772 1.00 90.50 92 LEU A CA 1
ATOM 718 C C . LEU A 1 92 ? 14.918 5.523 -8.562 1.00 90.50 92 LEU A C 1
ATOM 720 O O . LEU A 1 92 ? 15.423 4.533 -9.090 1.00 90.50 92 LEU A O 1
ATOM 724 N N . SER A 1 93 ? 15.600 6.311 -7.736 1.00 93.88 93 SER A N 1
ATOM 725 C CA . SER A 1 93 ? 16.953 6.005 -7.281 1.00 93.88 93 SER A CA 1
ATOM 726 C C . SER A 1 93 ? 16.983 4.746 -6.397 1.00 93.88 93 SER A C 1
ATOM 728 O O . SER A 1 93 ? 16.000 4.430 -5.715 1.00 93.88 93 SER A O 1
ATOM 730 N N . PRO A 1 94 ? 18.136 4.057 -6.311 1.00 94.50 94 PRO A N 1
ATOM 731 C CA . PRO A 1 94 ? 18.314 2.937 -5.388 1.00 94.50 94 PRO A CA 1
ATOM 732 C C . PRO A 1 94 ? 17.985 3.288 -3.929 1.00 94.50 94 PRO A C 1
ATOM 734 O O . PRO A 1 94 ? 17.399 2.475 -3.221 1.00 94.50 94 PRO A O 1
ATOM 737 N N . ALA A 1 95 ? 18.300 4.513 -3.492 1.00 96.31 95 ALA A N 1
ATOM 738 C CA . ALA A 1 95 ? 17.988 4.981 -2.143 1.00 96.31 95 ALA A CA 1
ATOM 739 C C . ALA A 1 95 ? 16.473 5.057 -1.891 1.00 96.31 95 ALA A C 1
ATOM 741 O O . ALA A 1 95 ? 16.005 4.641 -0.833 1.00 96.31 95 ALA A O 1
ATOM 742 N N . GLN A 1 96 ? 15.697 5.531 -2.870 1.00 96.31 96 GLN A N 1
ATOM 743 C CA . GLN A 1 96 ? 14.235 5.586 -2.770 1.00 96.31 96 GLN A CA 1
ATOM 744 C C . GLN A 1 96 ? 13.611 4.189 -2.753 1.00 96.31 96 GLN A C 1
ATOM 746 O O . GLN A 1 96 ? 12.708 3.934 -1.959 1.00 96.31 96 GLN A O 1
ATOM 751 N N . LEU A 1 97 ? 14.114 3.269 -3.584 1.00 96.38 97 LEU A N 1
ATOM 752 C CA . LEU A 1 97 ? 13.665 1.874 -3.579 1.00 96.38 97 LEU A CA 1
ATOM 753 C C . LEU A 1 97 ? 13.946 1.197 -2.235 1.00 96.38 97 LEU A C 1
ATOM 755 O O . LEU A 1 97 ? 13.068 0.518 -1.704 1.00 96.38 97 LEU A O 1
ATOM 759 N N . ASN A 1 98 ? 15.137 1.421 -1.671 1.00 97.38 98 ASN A N 1
ATOM 760 C CA . ASN A 1 98 ? 15.491 0.907 -0.352 1.00 97.38 98 ASN A CA 1
ATOM 761 C C . ASN A 1 98 ? 14.586 1.498 0.736 1.00 97.38 98 ASN A C 1
ATOM 763 O O . ASN A 1 98 ? 14.027 0.757 1.535 1.00 97.38 98 ASN A O 1
ATOM 767 N N . ARG A 1 99 ? 14.356 2.818 0.721 1.00 97.94 99 ARG A N 1
ATOM 768 C CA . ARG A 1 99 ? 13.442 3.480 1.664 1.00 97.94 99 ARG A CA 1
ATOM 769 C C . ARG A 1 99 ? 12.024 2.914 1.581 1.00 97.94 99 ARG A C 1
ATOM 771 O O . ARG A 1 99 ? 11.429 2.635 2.614 1.00 97.94 99 ARG A O 1
ATOM 778 N N . ALA A 1 100 ? 11.490 2.707 0.376 1.00 98.19 100 ALA A N 1
ATOM 779 C CA . ALA A 1 100 ? 10.169 2.105 0.199 1.00 98.19 100 ALA A CA 1
ATOM 780 C C . ALA A 1 100 ? 10.097 0.675 0.758 1.00 98.19 100 ALA A C 1
ATOM 782 O O . ALA A 1 100 ? 9.085 0.297 1.346 1.00 98.19 100 ALA A O 1
ATOM 783 N N . PHE A 1 101 ? 11.168 -0.107 0.603 1.00 98.50 101 PHE A N 1
ATOM 784 C CA . PHE A 1 101 ? 11.265 -1.457 1.160 1.00 98.50 101 PHE A CA 1
ATOM 785 C C . PHE A 1 101 ? 11.317 -1.445 2.694 1.00 98.50 101 PHE A C 1
ATOM 787 O O . PHE A 1 101 ? 10.539 -2.146 3.337 1.00 98.50 101 PHE A O 1
ATOM 794 N N . GLU A 1 102 ? 12.147 -0.585 3.289 1.00 98.56 102 GLU A N 1
ATOM 795 C CA . GLU A 1 102 ? 12.220 -0.411 4.746 1.00 98.56 102 GLU A CA 1
ATOM 796 C C . GLU A 1 102 ? 10.891 0.072 5.336 1.00 98.56 102 GLU A C 1
ATOM 798 O O . GLU A 1 102 ? 10.434 -0.436 6.358 1.00 98.56 102 GLU A O 1
ATOM 803 N N . ASN A 1 103 ? 10.212 0.999 4.660 1.00 98.69 103 ASN A N 1
ATOM 804 C CA . ASN A 1 103 ? 8.880 1.448 5.053 1.00 98.69 103 ASN A CA 1
ATOM 805 C C . ASN A 1 103 ? 7.861 0.300 5.021 1.00 98.69 103 ASN A C 1
ATOM 807 O O . ASN A 1 103 ? 7.048 0.175 5.935 1.00 98.69 103 ASN A O 1
ATOM 811 N N . ALA A 1 104 ? 7.925 -0.579 4.016 1.00 98.56 104 ALA A N 1
ATOM 812 C CA . ALA A 1 104 ? 7.082 -1.770 3.966 1.00 98.56 104 ALA A CA 1
ATOM 813 C C . ALA A 1 104 ? 7.347 -2.713 5.152 1.00 98.56 104 ALA A C 1
ATOM 815 O O . ALA A 1 104 ? 6.402 -3.218 5.756 1.00 98.56 104 ALA A O 1
ATOM 816 N N . ILE A 1 105 ? 8.618 -2.906 5.526 1.00 98.62 105 ILE A N 1
ATOM 817 C CA . ILE A 1 105 ? 9.011 -3.692 6.706 1.00 98.62 105 ILE A CA 1
ATOM 818 C C . ILE A 1 105 ? 8.480 -3.052 7.992 1.00 98.62 105 ILE A C 1
ATOM 820 O O . ILE A 1 105 ? 7.991 -3.761 8.869 1.00 98.62 105 ILE A O 1
ATOM 824 N N . GLN A 1 106 ? 8.551 -1.726 8.129 1.00 98.50 106 GLN A N 1
ATOM 825 C CA . GLN A 1 106 ? 8.007 -1.029 9.297 1.00 98.50 106 GLN A CA 1
ATOM 826 C C . GLN A 1 106 ? 6.493 -1.230 9.415 1.00 98.50 106 GLN A C 1
ATOM 828 O O . GLN A 1 106 ? 6.011 -1.592 10.486 1.00 98.50 106 GLN A O 1
ATOM 833 N N . LEU A 1 107 ? 5.753 -1.077 8.315 1.00 98.69 107 LEU A N 1
ATOM 834 C CA . LEU A 1 107 ? 4.306 -1.308 8.287 1.00 98.69 107 LEU A CA 1
ATOM 835 C C . LEU A 1 107 ? 3.945 -2.767 8.589 1.00 98.69 107 LEU A C 1
ATOM 837 O O . LEU A 1 107 ? 2.976 -3.038 9.295 1.00 98.69 107 LEU A O 1
ATOM 841 N N . ALA A 1 108 ? 4.754 -3.719 8.127 1.00 98.25 108 ALA A N 1
ATOM 842 C CA . ALA A 1 108 ? 4.583 -5.135 8.433 1.00 98.25 108 ALA A CA 1
ATOM 843 C C . ALA A 1 108 ? 4.676 -5.455 9.940 1.00 98.25 108 ALA A C 1
ATOM 845 O O . ALA A 1 108 ? 4.170 -6.486 10.370 1.00 98.25 108 ALA A O 1
ATOM 846 N N . ARG A 1 109 ? 5.286 -4.587 10.765 1.00 97.25 109 ARG A N 1
ATOM 847 C CA . ARG A 1 109 ? 5.362 -4.777 12.230 1.00 97.25 109 ARG A CA 1
ATOM 848 C C . ARG A 1 109 ? 4.066 -4.437 12.959 1.00 97.25 109 ARG A C 1
ATOM 850 O O . ARG A 1 109 ? 3.866 -4.921 14.067 1.00 97.25 109 ARG A O 1
ATOM 857 N N . VAL A 1 110 ? 3.220 -3.600 12.363 1.00 97.62 110 VAL A N 1
ATOM 858 C CA . VAL A 1 110 ? 1.959 -3.128 12.963 1.00 97.62 110 VAL A CA 1
ATOM 859 C C . VAL A 1 110 ? 0.727 -3.661 12.232 1.00 97.62 110 VAL A C 1
ATOM 861 O O . VAL A 1 110 ? -0.379 -3.214 12.511 1.00 97.62 110 VAL A O 1
ATOM 864 N N . THR A 1 111 ? 0.914 -4.590 11.288 1.00 98.12 111 THR A N 1
ATOM 865 C CA . THR A 1 111 ? -0.158 -5.160 10.462 1.00 98.12 111 THR A CA 1
ATOM 866 C C . THR A 1 111 ? -0.170 -6.679 10.518 1.00 98.12 111 THR A C 1
ATOM 868 O O . THR A 1 111 ? 0.860 -7.309 10.732 1.00 98.12 111 THR A O 1
ATOM 871 N N . LYS A 1 112 ? -1.341 -7.294 10.313 1.00 98.12 112 LYS A N 1
ATOM 872 C CA . LYS A 1 112 ? -1.467 -8.760 10.188 1.00 98.12 112 LYS A CA 1
ATOM 873 C C . LYS A 1 112 ? -1.423 -9.198 8.727 1.00 98.12 112 LYS A C 1
ATOM 875 O O . LYS A 1 112 ? -0.870 -10.251 8.408 1.00 98.12 112 LYS A O 1
ATOM 880 N N . THR A 1 113 ? -2.026 -8.404 7.843 1.00 98.69 113 THR A N 1
ATOM 881 C CA . THR A 1 113 ? -2.002 -8.618 6.394 1.00 98.69 113 THR A CA 1
ATOM 882 C C . THR A 1 113 ? -1.670 -7.323 5.661 1.00 98.69 113 THR A C 1
ATOM 884 O O . THR A 1 113 ? -2.357 -6.318 5.824 1.00 98.69 113 THR A O 1
ATOM 887 N N . LEU A 1 114 ? -0.646 -7.371 4.813 1.00 98.69 114 LEU A N 1
ATOM 888 C CA . LEU A 1 114 ? -0.230 -6.276 3.946 1.00 98.69 114 LEU A CA 1
ATOM 889 C C . LEU A 1 114 ? -0.545 -6.630 2.488 1.00 98.69 114 LEU A C 1
ATOM 891 O O . LEU A 1 114 ? 0.056 -7.540 1.913 1.00 98.69 114 LEU A O 1
ATOM 895 N N . ILE A 1 115 ? -1.497 -5.906 1.905 1.00 98.69 115 ILE A N 1
ATOM 896 C CA . ILE A 1 115 ? -1.897 -6.000 0.503 1.00 98.69 115 ILE A CA 1
ATOM 897 C C . ILE A 1 115 ? -1.152 -4.920 -0.288 1.00 98.69 115 ILE A C 1
ATOM 899 O O . ILE A 1 115 ? -1.315 -3.727 -0.038 1.00 98.69 115 ILE A O 1
ATOM 903 N N . LEU A 1 116 ? -0.326 -5.350 -1.237 1.00 98.25 116 LEU A N 1
ATOM 904 C CA . LEU A 1 116 ? 0.549 -4.518 -2.057 1.00 98.25 116 LEU A CA 1
ATOM 905 C C . LEU A 1 116 ? 0.223 -4.702 -3.537 1.00 98.25 116 LEU A C 1
ATOM 907 O O . LEU A 1 116 ? 0.421 -5.785 -4.091 1.00 98.25 116 LEU A O 1
ATOM 911 N N . ASP A 1 117 ? -0.258 -3.638 -4.178 1.00 96.06 117 ASP A N 1
ATOM 912 C CA . ASP A 1 117 ? -0.798 -3.709 -5.540 1.00 96.06 117 ASP A CA 1
ATOM 913 C C . ASP A 1 117 ? -0.419 -2.479 -6.400 1.00 96.06 117 ASP A C 1
ATOM 915 O O . ASP A 1 117 ? 0.613 -1.829 -6.182 1.00 96.06 117 ASP A O 1
ATOM 919 N N . HIS A 1 118 ? -1.243 -2.195 -7.411 1.00 94.75 118 HIS A N 1
ATOM 920 C CA . HIS A 1 118 ? -1.226 -1.100 -8.366 1.00 94.75 118 HIS A CA 1
ATOM 921 C C . HIS A 1 118 ? 0.087 -0.981 -9.134 1.00 94.75 118 HIS A C 1
ATOM 923 O O . HIS A 1 118 ? 0.201 -1.480 -10.249 1.00 94.75 118 HIS A O 1
ATOM 929 N N . HIS A 1 119 ? 1.088 -0.321 -8.558 1.00 95.69 119 HIS A N 1
ATOM 930 C CA . HIS A 1 119 ? 2.361 -0.040 -9.210 1.00 95.69 119 HIS A CA 1
ATOM 931 C C . HIS A 1 119 ? 3.266 -1.266 -9.314 1.00 95.69 119 HIS A C 1
ATOM 933 O O . HIS A 1 119 ? 3.923 -1.443 -10.340 1.00 95.69 119 HIS A O 1
ATOM 939 N N . LEU A 1 120 ? 3.284 -2.128 -8.292 1.00 94.75 120 LEU A N 1
ATOM 940 C CA . LEU A 1 120 ? 4.103 -3.342 -8.323 1.00 94.75 120 LEU A CA 1
ATOM 941 C C . LEU A 1 120 ? 3.616 -4.310 -9.403 1.00 94.75 120 LEU A C 1
ATOM 943 O O . LEU A 1 120 ? 4.424 -4.941 -10.075 1.00 94.75 120 LEU A O 1
ATOM 947 N N . LEU A 1 121 ? 2.306 -4.386 -9.645 1.00 95.94 121 LEU A N 1
ATOM 948 C CA . LEU A 1 121 ? 1.756 -5.294 -10.654 1.00 95.94 121 LEU A CA 1
ATOM 949 C C . LEU A 1 121 ? 1.880 -4.767 -12.098 1.00 95.94 121 LEU A C 1
ATOM 951 O O . LEU A 1 121 ? 1.465 -5.432 -13.047 1.00 95.94 121 LEU A O 1
ATOM 955 N N . ARG A 1 122 ? 2.516 -3.605 -12.303 1.00 95.94 122 ARG A N 1
ATOM 956 C CA . ARG A 1 122 ? 2.838 -3.081 -13.642 1.00 95.94 122 ARG A CA 1
ATOM 957 C C . ARG A 1 122 ? 4.121 -3.655 -14.235 1.00 95.94 122 ARG A C 1
ATOM 959 O O . ARG A 1 1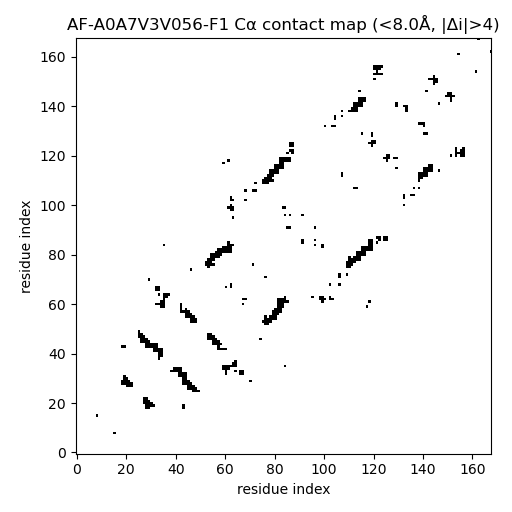22 ? 4.429 -3.379 -15.391 1.00 95.94 122 ARG A O 1
ATOM 966 N N . SER A 1 123 ? 4.880 -4.453 -13.484 1.00 94.69 123 SER A N 1
ATOM 967 C CA . SER A 1 123 ? 6.087 -5.107 -13.992 1.00 94.69 123 SER A CA 1
ATOM 968 C C . SER A 1 123 ? 6.358 -6.460 -13.345 1.00 94.69 123 SER A C 1
ATOM 970 O O . SER A 1 123 ? 6.010 -6.729 -12.199 1.00 94.69 123 SER A O 1
ATOM 972 N N . THR A 1 124 ? 7.091 -7.312 -14.059 1.00 93.81 124 THR A N 1
ATOM 973 C CA . THR A 1 124 ? 7.577 -8.592 -13.516 1.00 93.81 124 THR A CA 1
ATOM 974 C C . THR A 1 124 ? 8.599 -8.401 -12.393 1.00 93.81 124 THR A C 1
ATOM 976 O O . THR A 1 124 ? 8.730 -9.254 -11.516 1.00 93.81 124 THR A O 1
ATOM 979 N N . SER A 1 125 ? 9.324 -7.275 -12.373 1.00 95.06 125 SER A N 1
ATOM 980 C CA . SER A 1 125 ? 10.173 -6.909 -11.237 1.00 95.06 125 SER A CA 1
ATOM 981 C C . SER A 1 125 ? 9.365 -6.683 -9.961 1.00 95.06 125 SER A C 1
ATOM 983 O O . SER A 1 125 ? 9.906 -6.915 -8.884 1.00 95.06 125 SER A O 1
ATOM 985 N N . GLY A 1 126 ? 8.088 -6.293 -10.051 1.00 96.12 126 GLY A N 1
ATOM 986 C CA . GLY A 1 126 ? 7.290 -6.005 -8.860 1.00 96.12 126 GLY A CA 1
ATOM 987 C C . GLY A 1 126 ? 6.889 -7.263 -8.117 1.00 96.12 126 GLY A C 1
ATOM 988 O O . GLY A 1 126 ? 6.922 -7.277 -6.891 1.00 96.12 126 GLY A O 1
ATOM 989 N N . LEU A 1 127 ? 6.669 -8.367 -8.838 1.00 95.88 127 LEU A N 1
ATOM 990 C CA . LEU A 1 127 ? 6.520 -9.685 -8.218 1.00 95.88 127 LEU A CA 1
ATOM 991 C C . LEU A 1 127 ? 7.786 -10.114 -7.466 1.00 95.88 127 LEU A C 1
ATOM 993 O O . LEU A 1 127 ? 7.686 -10.701 -6.393 1.00 95.88 127 LEU A O 1
ATOM 997 N N . ARG A 1 128 ? 8.979 -9.798 -7.993 1.00 96.88 128 ARG A N 1
ATOM 998 C CA . ARG A 1 128 ? 10.245 -10.078 -7.292 1.00 96.88 128 ARG A CA 1
ATOM 999 C C . ARG A 1 128 ? 10.380 -9.237 -6.026 1.00 96.88 128 ARG A C 1
ATOM 1001 O O . ARG A 1 128 ? 10.757 -9.779 -4.995 1.00 96.88 128 ARG A O 1
ATOM 1008 N N . TRP A 1 129 ? 10.026 -7.955 -6.093 1.00 97.62 129 TRP A N 1
ATOM 1009 C CA . TRP A 1 129 ? 10.011 -7.062 -4.932 1.00 97.62 129 TRP A CA 1
ATOM 1010 C C . TRP A 1 129 ? 9.043 -7.571 -3.847 1.00 97.62 129 TRP A C 1
ATOM 1012 O O . TRP A 1 129 ? 9.415 -7.672 -2.681 1.00 97.62 129 TRP A O 1
ATOM 1022 N N . LEU A 1 130 ? 7.834 -7.995 -4.237 1.00 97.69 130 LEU A N 1
ATOM 1023 C CA . LEU A 1 130 ? 6.841 -8.571 -3.325 1.00 97.69 130 LEU A CA 1
ATOM 1024 C C . LEU A 1 130 ? 7.331 -9.887 -2.701 1.00 97.69 130 LEU A C 1
ATOM 1026 O O . LEU A 1 130 ? 7.174 -10.105 -1.502 1.00 97.69 130 LEU A O 1
ATOM 1030 N N . ALA A 1 131 ? 7.964 -10.750 -3.501 1.00 98.00 131 ALA A N 1
ATOM 1031 C CA . ALA A 1 131 ? 8.554 -11.998 -3.027 1.00 98.00 131 ALA A CA 1
ATOM 1032 C C . ALA A 1 131 ? 9.705 -11.766 -2.036 1.00 98.00 131 ALA A C 1
ATOM 1034 O O . ALA A 1 131 ? 9.806 -12.493 -1.051 1.00 98.00 131 ALA A O 1
ATOM 1035 N N . GLN A 1 132 ? 10.541 -10.749 -2.261 1.00 98.38 132 GLN A N 1
ATOM 1036 C CA . GLN A 1 132 ? 11.581 -10.355 -1.310 1.00 98.38 132 GLN A CA 1
ATOM 1037 C C . GLN A 1 132 ? 10.967 -9.881 0.005 1.00 98.38 132 GLN A C 1
ATOM 1039 O O . GLN A 1 132 ? 11.355 -10.372 1.060 1.00 98.38 132 GLN A O 1
ATOM 1044 N N . LEU A 1 133 ? 9.955 -9.010 -0.047 1.00 98.56 133 LEU A N 1
ATOM 1045 C CA . LEU A 1 133 ? 9.293 -8.529 1.164 1.00 98.56 133 LEU A CA 1
ATOM 1046 C C . LEU A 1 133 ? 8.668 -9.678 1.967 1.00 98.56 133 LEU A C 1
ATOM 1048 O O . LEU A 1 133 ? 8.847 -9.728 3.179 1.00 98.56 133 LEU A O 1
ATOM 1052 N N . ARG A 1 134 ? 8.014 -10.643 1.300 1.00 98.31 134 ARG A N 1
ATOM 1053 C CA . ARG A 1 134 ? 7.485 -11.869 1.936 1.00 98.31 134 ARG A CA 1
ATOM 1054 C C . ARG A 1 134 ? 8.541 -12.644 2.714 1.00 98.31 134 ARG A C 1
ATOM 1056 O O . ARG A 1 134 ? 8.224 -13.225 3.739 1.00 98.31 134 ARG A O 1
ATOM 1063 N N . GLN A 1 135 ? 9.772 -12.695 2.212 1.00 98.38 135 GLN A N 1
ATOM 1064 C CA . GLN A 1 135 ? 10.870 -13.396 2.882 1.00 98.38 135 GLN A CA 1
ATOM 1065 C C . GLN A 1 135 ? 11.420 -12.603 4.073 1.00 98.38 135 GLN A C 1
ATOM 1067 O O . GLN A 1 135 ? 12.038 -13.186 4.959 1.00 98.38 135 GLN A O 1
ATOM 1072 N N . SER A 1 136 ? 11.209 -11.287 4.101 1.00 98.44 136 SER A N 1
ATOM 1073 C CA . SER A 1 136 ? 11.731 -10.391 5.135 1.00 98.44 136 SER A CA 1
ATOM 1074 C C . SER A 1 136 ? 10.814 -10.233 6.351 1.00 98.44 136 SER A C 1
ATOM 1076 O O . SER A 1 136 ? 11.243 -9.649 7.345 1.00 98.44 136 SER A O 1
ATOM 1078 N N . VAL A 1 137 ? 9.565 -10.710 6.297 1.00 98.25 137 VAL A N 1
ATOM 1079 C CA . VAL A 1 137 ? 8.566 -10.499 7.360 1.00 98.25 137 VAL A CA 1
ATOM 1080 C C . VAL A 1 137 ? 7.748 -11.763 7.635 1.00 98.25 137 VAL A C 1
ATOM 1082 O O . VAL A 1 137 ? 7.559 -12.594 6.755 1.00 98.25 137 VAL A O 1
ATOM 1085 N N . SER A 1 138 ? 7.218 -11.894 8.853 1.00 97.31 138 SER A N 1
ATOM 1086 C CA . SER A 1 138 ? 6.447 -13.079 9.283 1.00 97.31 138 SER A CA 1
ATOM 1087 C C . SER A 1 138 ? 4.930 -12.956 9.089 1.00 97.31 138 SER A C 1
ATOM 1089 O O . SER A 1 138 ? 4.182 -13.837 9.508 1.00 97.31 138 SER A O 1
ATOM 1091 N N . ILE A 1 139 ? 4.460 -11.851 8.507 1.00 98.31 139 ILE A N 1
ATOM 1092 C CA . ILE A 1 139 ? 3.034 -11.561 8.294 1.00 98.31 139 ILE A CA 1
ATOM 1093 C C . ILE A 1 139 ? 2.595 -11.928 6.874 1.00 98.31 139 ILE A C 1
ATOM 1095 O O . ILE A 1 139 ? 3.417 -12.188 5.993 1.00 98.31 139 ILE A O 1
ATOM 1099 N N . ARG A 1 140 ? 1.282 -11.930 6.619 1.00 98.38 140 ARG A N 1
ATOM 1100 C CA . ARG A 1 140 ? 0.752 -12.228 5.284 1.00 98.38 140 ARG A CA 1
ATOM 1101 C C . ARG A 1 140 ? 0.972 -11.034 4.350 1.00 98.38 140 ARG A C 1
ATOM 1103 O O . ARG A 1 140 ? 0.291 -10.025 4.478 1.00 98.38 140 ARG A O 1
ATOM 1110 N N . VAL A 1 141 ? 1.873 -11.168 3.378 1.00 98.62 141 VAL A N 1
ATOM 1111 C CA . VAL A 1 141 ? 2.128 -10.151 2.340 1.00 98.62 141 VAL A CA 1
ATOM 1112 C C . VAL A 1 141 ? 1.633 -10.654 0.983 1.00 98.62 141 VAL A C 1
ATOM 1114 O O . VAL A 1 141 ? 2.175 -11.626 0.457 1.00 98.62 141 VAL A O 1
ATOM 1117 N N . ILE A 1 142 ? 0.623 -10.013 0.394 1.00 98.31 142 ILE A N 1
ATOM 1118 C CA . ILE A 1 142 ? -0.063 -10.469 -0.835 1.00 98.31 142 ILE A CA 1
ATOM 1119 C C . ILE A 1 142 ? -0.440 -9.299 -1.753 1.00 98.31 142 ILE A C 1
ATOM 1121 O O . ILE A 1 142 ? -0.357 -8.156 -1.331 1.00 98.31 142 ILE A O 1
ATOM 1125 N N . CYS A 1 143 ? -0.834 -9.552 -3.000 1.00 98.12 143 CYS A N 1
ATOM 1126 C CA . CYS A 1 143 ? -1.542 -8.571 -3.831 1.00 98.12 143 CYS A CA 1
ATOM 1127 C C . CYS A 1 143 ? -3.066 -8.801 -3.805 1.00 98.12 143 CYS A C 1
ATOM 1129 O O . CYS A 1 143 ? -3.546 -9.771 -3.212 1.00 98.12 143 CYS A O 1
ATOM 1131 N N . ALA A 1 144 ? -3.847 -7.920 -4.438 1.00 97.00 144 ALA A N 1
ATOM 1132 C CA . ALA A 1 144 ? -5.307 -7.990 -4.435 1.00 97.00 144 ALA A CA 1
ATOM 1133 C C . ALA A 1 144 ? -5.842 -9.233 -5.165 1.00 97.00 144 ALA A C 1
ATOM 1135 O O . ALA A 1 144 ? -6.794 -9.848 -4.694 1.00 97.00 144 ALA A O 1
ATOM 1136 N N . ALA A 1 145 ? -5.207 -9.663 -6.261 1.00 97.38 145 ALA A N 1
ATOM 1137 C CA . ALA A 1 145 ? -5.568 -10.923 -6.923 1.00 97.38 145 ALA A CA 1
ATOM 1138 C C . ALA A 1 145 ? -5.397 -12.129 -5.981 1.00 97.38 145 ALA A C 1
ATOM 1140 O O . ALA A 1 145 ? -6.294 -12.957 -5.852 1.00 97.38 145 ALA A O 1
ATOM 1141 N N . GLU A 1 146 ? -4.289 -12.196 -5.239 1.00 97.81 146 GLU A N 1
ATOM 1142 C CA . GLU A 1 146 ? -4.041 -13.286 -4.287 1.00 97.81 146 GLU A CA 1
ATOM 1143 C C . GLU A 1 146 ? -4.959 -13.222 -3.054 1.00 97.81 146 GLU A C 1
ATOM 1145 O O . GLU A 1 146 ? -5.238 -14.259 -2.448 1.00 97.81 146 GLU A O 1
ATOM 1150 N N . TRP A 1 147 ? -5.449 -12.034 -2.674 1.00 97.56 147 TRP A N 1
ATOM 1151 C CA . TRP A 1 147 ? -6.524 -11.904 -1.680 1.00 97.56 147 TRP A CA 1
ATOM 1152 C C . TRP A 1 147 ? -7.781 -12.654 -2.138 1.00 97.56 147 TRP A C 1
ATOM 1154 O O . TRP A 1 147 ? -8.366 -13.398 -1.354 1.00 97.56 147 TRP A O 1
ATOM 1164 N N . GLN A 1 148 ? -8.119 -12.530 -3.424 1.00 96.62 148 GLN A N 1
ATOM 1165 C CA . GLN A 1 148 ? -9.251 -13.204 -4.068 1.00 96.62 148 GLN A CA 1
ATOM 1166 C C . GLN A 1 148 ? -8.970 -14.663 -4.456 1.00 96.62 148 GLN A C 1
ATOM 1168 O O . GLN A 1 148 ? -9.790 -15.285 -5.123 1.00 96.62 148 GLN A O 1
ATOM 1173 N N . LEU A 1 149 ? -7.836 -15.233 -4.026 1.00 96.94 149 LEU A N 1
ATOM 1174 C CA . LEU A 1 149 ? -7.393 -16.588 -4.385 1.00 96.94 149 LEU A CA 1
ATOM 1175 C C . LEU A 1 149 ? -7.140 -16.772 -5.893 1.00 96.94 149 LEU A C 1
ATOM 1177 O O . LEU A 1 149 ? -7.144 -17.894 -6.402 1.00 96.94 149 LEU A O 1
ATOM 1181 N N . GLU A 1 150 ? -6.862 -15.678 -6.599 1.00 97.31 150 GLU A N 1
ATOM 1182 C CA . GLU A 1 150 ? -6.511 -15.661 -8.014 1.00 97.31 150 GLU A CA 1
ATOM 1183 C C . GLU A 1 150 ? -5.007 -15.445 -8.219 1.00 97.31 150 GLU A C 1
ATOM 1185 O O . GLU A 1 150 ? -4.276 -14.964 -7.348 1.00 97.31 150 GLU A O 1
ATOM 1190 N N . LYS A 1 151 ? -4.517 -15.802 -9.409 1.00 95.81 151 LYS A N 1
ATOM 1191 C CA . LYS A 1 151 ? -3.148 -15.467 -9.819 1.00 95.81 151 LYS A CA 1
ATOM 1192 C C . LYS A 1 151 ? -3.133 -14.041 -10.379 1.00 95.81 151 LYS A C 1
ATOM 1194 O O . LYS A 1 151 ? -3.992 -13.735 -11.202 1.00 95.81 151 LYS A O 1
ATOM 1199 N N . PRO A 1 152 ? -2.153 -13.192 -10.017 1.00 95.31 152 PRO A N 1
ATOM 1200 C CA . PRO A 1 152 ? -2.064 -11.851 -10.578 1.00 95.31 152 PRO A CA 1
ATOM 1201 C C . PRO A 1 152 ? -1.822 -11.911 -12.086 1.00 95.31 152 PRO A C 1
ATOM 1203 O O . PRO A 1 152 ? -0.796 -12.425 -12.541 1.00 95.31 152 PRO A O 1
ATOM 1206 N N . ASP A 1 153 ? -2.751 -11.347 -12.855 1.00 95.12 153 ASP A N 1
ATOM 1207 C CA . ASP A 1 153 ? -2.547 -11.099 -14.273 1.00 95.12 153 ASP A CA 1
ATOM 1208 C C . ASP A 1 153 ? -1.921 -9.711 -14.482 1.00 95.12 153 ASP A C 1
ATOM 1210 O O . ASP A 1 153 ? -2.569 -8.673 -14.344 1.00 95.12 153 ASP A O 1
ATOM 1214 N N . LEU A 1 154 ? -0.632 -9.687 -14.831 1.00 95.19 154 LEU A N 1
ATOM 1215 C CA . LEU A 1 154 ? 0.126 -8.459 -15.075 1.00 95.19 154 LEU A CA 1
ATOM 1216 C C . LEU A 1 154 ? -0.171 -7.874 -16.467 1.00 95.19 154 LEU A C 1
ATOM 1218 O O . LEU A 1 154 ? 0.719 -7.779 -17.321 1.00 95.19 154 LEU A O 1
ATOM 1222 N N . LEU A 1 155 ? -1.422 -7.481 -16.711 1.00 95.06 155 LEU A N 1
ATOM 1223 C CA . LEU A 1 155 ? -1.859 -6.893 -17.983 1.00 95.06 155 LEU A CA 1
ATOM 1224 C C . LEU A 1 155 ? -1.004 -5.682 -18.366 1.00 95.06 155 LEU A C 1
ATOM 1226 O O . LEU A 1 155 ? -0.531 -5.570 -19.495 1.00 95.06 155 LEU A O 1
ATOM 1230 N N . GLU A 1 156 ? -0.719 -4.821 -17.393 1.00 95.31 156 GLU A N 1
ATOM 1231 C CA . GLU A 1 156 ? 0.075 -3.618 -17.608 1.00 95.31 156 GLU A CA 1
ATOM 1232 C C . GLU A 1 156 ? 1.545 -3.928 -17.940 1.00 95.31 156 GLU A C 1
ATOM 1234 O O . GLU A 1 156 ? 2.118 -3.306 -18.835 1.00 95.31 156 GLU A O 1
ATOM 1239 N N . ALA A 1 157 ? 2.135 -4.963 -17.331 1.00 94.25 157 ALA A N 1
ATOM 1240 C CA . ALA A 1 157 ? 3.480 -5.422 -17.697 1.00 94.25 157 ALA A CA 1
ATOM 1241 C C . ALA A 1 157 ? 3.543 -5.929 -19.149 1.00 94.25 157 ALA A C 1
ATOM 1243 O O . ALA A 1 157 ? 4.592 -5.869 -19.794 1.00 94.25 157 ALA A O 1
ATOM 1244 N N . ARG A 1 158 ? 2.411 -6.416 -19.671 1.00 94.44 158 ARG A N 1
ATOM 1245 C CA . ARG A 1 158 ? 2.248 -6.919 -21.040 1.00 94.44 158 ARG A CA 1
ATOM 1246 C C . ARG A 1 158 ? 1.630 -5.891 -21.985 1.00 94.44 158 ARG A C 1
ATOM 1248 O O . ARG A 1 158 ? 1.384 -6.230 -23.139 1.00 94.44 158 ARG A O 1
ATOM 1255 N N . ARG A 1 159 ? 1.438 -4.636 -21.558 1.00 94.31 159 ARG A N 1
ATOM 1256 C CA . ARG A 1 159 ? 0.731 -3.590 -22.322 1.00 94.31 159 ARG A CA 1
ATOM 1257 C C . ARG A 1 159 ? 1.170 -3.520 -23.787 1.00 94.31 159 ARG A C 1
ATOM 1259 O O . ARG A 1 159 ? 0.329 -3.517 -24.677 1.00 94.31 159 ARG A O 1
ATOM 1266 N N . ARG A 1 160 ? 2.484 -3.505 -24.058 1.00 93.19 160 ARG A N 1
ATOM 1267 C CA . ARG A 1 160 ? 3.017 -3.444 -25.437 1.00 93.19 160 ARG A CA 1
ATOM 1268 C C . ARG A 1 160 ? 2.620 -4.657 -26.280 1.00 93.19 160 ARG A C 1
ATOM 1270 O O . ARG A 1 160 ? 2.276 -4.503 -27.445 1.00 93.19 160 ARG A O 1
ATOM 1277 N N . GLN A 1 161 ? 2.677 -5.852 -25.696 1.00 94.25 161 GLN A N 1
ATOM 1278 C CA . GLN A 1 161 ? 2.273 -7.085 -26.366 1.00 94.25 161 GLN A CA 1
ATOM 1279 C C . GLN A 1 161 ? 0.762 -7.095 -26.611 1.00 94.25 161 GLN A C 1
ATOM 1281 O O . GLN A 1 161 ? 0.336 -7.409 -27.715 1.00 94.25 161 GLN A O 1
ATOM 1286 N N . LEU A 1 162 ? -0.036 -6.722 -25.607 1.00 95.06 162 LEU A N 1
ATOM 1287 C CA . LEU A 1 162 ? -1.495 -6.697 -25.708 1.00 95.06 162 LEU A CA 1
ATOM 1288 C C . LEU A 1 162 ? -1.972 -5.713 -26.779 1.00 95.06 162 LEU A C 1
ATOM 1290 O O . LEU A 1 162 ? -2.804 -6.092 -27.592 1.00 95.06 162 LEU A O 1
ATOM 1294 N N . PHE A 1 163 ? -1.391 -4.512 -26.860 1.00 95.31 163 PHE A N 1
ATOM 1295 C CA . PHE A 1 163 ? -1.712 -3.568 -27.939 1.00 95.31 163 PHE A CA 1
ATOM 1296 C C . PHE A 1 163 ? -1.298 -4.062 -29.328 1.00 95.31 163 PHE A C 1
ATOM 1298 O O . PHE A 1 163 ? -1.940 -3.713 -30.310 1.00 95.31 163 PHE A O 1
ATOM 1305 N N . SER A 1 164 ? -0.245 -4.878 -29.425 1.00 95.31 164 SER A N 1
ATOM 1306 C CA . SER A 1 164 ? 0.134 -5.514 -30.693 1.00 95.31 164 SER A CA 1
ATOM 1307 C C . SER A 1 164 ? -0.867 -6.601 -31.111 1.00 95.31 164 SER A C 1
ATOM 1309 O O . SER A 1 164 ? -1.163 -6.752 -32.292 1.00 95.31 164 SER A O 1
ATOM 1311 N N . LEU A 1 165 ? -1.403 -7.356 -30.145 1.00 95.94 165 LEU A N 1
ATOM 1312 C CA . LEU A 1 165 ? -2.374 -8.431 -30.386 1.00 95.94 165 LEU A CA 1
ATOM 1313 C C . LEU A 1 165 ? -3.799 -7.912 -30.629 1.00 95.94 165 LEU A C 1
ATOM 1315 O O . LEU A 1 165 ? -4.552 -8.536 -31.371 1.00 95.94 165 LEU A O 1
ATOM 1319 N N . PHE A 1 166 ? -4.154 -6.788 -30.009 1.00 93.31 166 PHE A N 1
ATOM 1320 C CA . PHE A 1 166 ? -5.462 -6.143 -30.101 1.00 93.31 166 PHE A CA 1
ATOM 1321 C C . PHE A 1 166 ? -5.279 -4.666 -30.479 1.00 93.31 166 PHE A C 1
ATOM 1323 O O . PHE A 1 166 ? -5.389 -3.792 -29.614 1.00 93.31 166 PHE A O 1
ATOM 1330 N N . PRO A 1 167 ? -4.925 -4.374 -31.743 1.00 83.19 167 PRO A N 1
ATOM 1331 C CA . PRO A 1 167 ? -4.844 -3.001 -32.221 1.00 83.19 167 PRO A CA 1
ATOM 1332 C C . PRO A 1 167 ? -6.240 -2.356 -32.215 1.00 83.19 167 PRO A C 1
ATOM 1334 O O . PRO A 1 167 ? -7.232 -3.028 -32.499 1.00 83.19 167 PRO A O 1
ATOM 1337 N N . ASN A 1 168 ? -6.293 -1.068 -31.859 1.00 76.69 168 ASN A N 1
ATOM 1338 C CA . ASN A 1 168 ? -7.519 -0.258 -31.849 1.00 76.69 168 ASN A CA 1
ATOM 1339 C C . ASN A 1 168 ? -8.093 -0.043 -33.252 1.00 76.69 168 ASN A C 1
ATOM 1341 O O . ASN A 1 168 ? -7.282 0.119 -34.194 1.00 76.69 168 ASN A O 1
#

Radius of gyration: 17.52 Å; Cα contacts (8 Å, |Δi|>4): 286; chains: 1; bounding box: 45×43×48 Å

Solvent-accessible surface area (backbone atoms only — not comparable to full-atom values): 9240 Å² total; per-residue (Å²): 134,63,69,66,57,54,52,58,50,65,74,47,93,79,78,85,77,77,53,69,60,30,75,54,96,48,38,40,29,35,55,77,29,46,37,12,52,84,92,64,51,67,37,61,32,42,37,40,44,62,100,88,48,32,40,29,47,38,53,54,29,20,47,54,36,66,73,52,52,54,53,48,66,73,65,45,25,43,35,36,36,33,19,35,47,56,76,82,45,89,85,65,48,72,68,54,54,49,47,24,52,52,47,50,55,56,51,51,74,49,30,54,29,42,33,47,26,74,37,22,48,42,30,76,66,28,56,51,52,51,54,51,52,42,75,74,44,96,47,51,62,42,34,66,40,50,72,72,74,41,78,78,78,47,58,62,51,38,40,72,59,51,47,69,76,56,67,132

Secondary structure (DSSP, 8-state):
--HHHHHHHHTSSS-----TT-EETTEEEPPPEESSSTTS-EE--EEEE-SS-EEEE-TT-TT--HHHHHHHHHH--SEEEEE---TTSTT--HHHHHHHHHHHHHHHTS-SEEEEETTGGGSHHHHHHHHHHHHH-SSEEE-HHHHTTPPP--TGGGHHHHHHHS--

Nearest PDB structures (foldseek):
  1fo6-assembly1_D  TM=5.302E-01  e=7.721E-01  Agrobacterium tumefaciens
  1uf4-assembly1_A  TM=4.621E-01  e=4.718E-01  Agrobacterium sp.
  8hpc-assembly1_H  TM=4.650E-01  e=5.017E-01  Agrobacterium sp. KNK712
  8hpc-assembly4_E  TM=4.639E-01  e=5.675E-01  Agrobacterium sp. KNK712
  2ggl-assembly1_A  TM=4.658E-01  e=8.212E-01  Agrobacterium tumefaciens

Sequence (168 aa):
MNYRYSEFVAEFASQIIIADRHTEPGLEFSAPVPHGEPHQGTVLMTKITDQTGVFVHASDIQLLNETAINALLVWQPDILFVAGPPIYLPQLSPAQLNRAFENAIQLARVTKTLILDHHLLRSTSGLRWLAQLRQSVSIRVICAAEWQLEKPDLLEARRRQLFSLFPN

Foldseek 3Di:
DPPVVVVVVVVPPDDDDDLQQDDDVQKGKHHFDDLADPPPGTDIKIWGDDPVFIEIEPPENQLQDVVSLVVLLVRLGQEYAYEHHLVVDPPDDPVSNVSSLVSLVSSLVSYQEYAYDDNLLLAPVSVVSQVVSPVVHDHHGYHPCVVVVHDRDSCNNCVVVVCVVPPD

pLDDT: mean 93.64, std 8.2, range [52.81, 98.81]

Organism: NCBI:txid2052148

Mean predicted aligned error: 4.51 Å